Protein AF-A0A1Y5D246-F1 (afdb_monomer_lite)

Secondary structure (DSSP, 8-state):
-HHHHHHHHS---SHHHHHHHHHHHH-----HHHHHHHHTSHHHHHHHHHHHHHHHHHT----S-TTS--TT-S--EEEEEEEEE--GGGTTTSB-SSTTT-SBEEEEEEEEETTTTEEEEEEEEETTS-GGGGPPP--------

Foldseek 3Di:
DQQVCQVPPDPPPDLVSSVVSCCVVVVDPDDSVVSVVVCPDPVVVVVVVVVVVVVQVVVQDLPDDPPDPPVVDPWDKDKDKDKDADDLVCLVFQQAPPCVVGRGMKMWIWIDTNVVRTTPDIDIGRNNDDCVVVDDDPPDPPDDD

Structure (mmCIF, N/CA/C/O backbone):
data_AF-A0A1Y5D246-F1
#
_entry.id   AF-A0A1Y5D246-F1
#
loop_
_atom_site.group_PDB
_atom_site.id
_atom_site.type_symbol
_atom_site.label_atom_id
_atom_site.label_alt_id
_atom_site.label_comp_id
_atom_site.label_asym_id
_atom_site.label_entity_id
_atom_site.label_seq_id
_atom_site.pdbx_PDB_ins_code
_atom_site.Cartn_x
_atom_site.Cartn_y
_atom_site.Cartn_z
_atom_site.occupancy
_atom_site.B_iso_or_equiv
_atom_site.auth_seq_id
_atom_site.auth_comp_id
_atom_site.auth_asym_id
_atom_site.auth_atom_id
_atom_site.pdbx_PDB_model_num
ATOM 1 N N . MET A 1 1 ? -2.582 4.566 16.554 1.00 65.62 1 MET A N 1
ATOM 2 C CA . MET A 1 1 ? -3.492 5.149 15.543 1.00 65.62 1 MET A CA 1
ATOM 3 C C . MET A 1 1 ? -2.898 6.316 14.759 1.00 65.62 1 MET A C 1
ATOM 5 O O . MET A 1 1 ? -3.265 6.447 13.605 1.00 65.62 1 MET A O 1
ATOM 9 N N . SER A 1 2 ? -1.957 7.112 15.293 1.00 79.62 2 SER A N 1
ATOM 10 C CA . SER A 1 2 ? -1.455 8.320 14.606 1.00 79.62 2 SER A CA 1
ATOM 11 C C . SER A 1 2 ? -0.938 8.111 13.177 1.00 79.62 2 SER A C 1
ATOM 13 O O . SER A 1 2 ? -1.191 8.951 12.324 1.00 79.62 2 SER A O 1
ATOM 15 N N . LEU A 1 3 ? -0.266 6.990 12.894 1.00 79.50 3 LEU A N 1
ATOM 16 C CA . LEU A 1 3 ? 0.193 6.649 11.542 1.00 79.50 3 LEU A CA 1
ATOM 17 C C . LEU A 1 3 ? -0.959 6.339 10.576 1.00 79.50 3 LEU A C 1
ATOM 19 O O . LEU A 1 3 ? -0.967 6.878 9.478 1.00 79.50 3 LEU A O 1
ATOM 23 N N . ILE A 1 4 ? -1.935 5.515 10.983 1.00 78.75 4 ILE A N 1
ATOM 24 C CA . ILE A 1 4 ? -3.121 5.219 10.157 1.00 78.75 4 ILE A CA 1
ATOM 25 C C . ILE A 1 4 ? -3.877 6.518 9.874 1.00 78.75 4 ILE A C 1
ATOM 27 O O . ILE A 1 4 ? -4.207 6.796 8.729 1.00 78.75 4 ILE A O 1
ATOM 31 N N . THR A 1 5 ? -4.095 7.344 10.899 1.00 81.12 5 THR A N 1
ATOM 32 C CA . THR A 1 5 ? -4.772 8.636 10.741 1.00 81.12 5 THR A CA 1
ATOM 33 C C . THR A 1 5 ? -3.999 9.563 9.803 1.00 81.12 5 THR A C 1
ATOM 35 O O . THR A 1 5 ? -4.600 10.149 8.912 1.00 81.12 5 THR A O 1
ATOM 38 N N . ALA A 1 6 ? -2.672 9.660 9.947 1.00 83.31 6 ALA A N 1
ATOM 39 C CA . ALA A 1 6 ? -1.843 10.477 9.061 1.00 83.31 6 ALA A CA 1
ATOM 40 C C . ALA A 1 6 ? -1.937 10.021 7.598 1.00 83.31 6 ALA A C 1
ATOM 42 O O . ALA A 1 6 ? -2.046 10.859 6.711 1.00 83.31 6 ALA A O 1
ATOM 43 N N .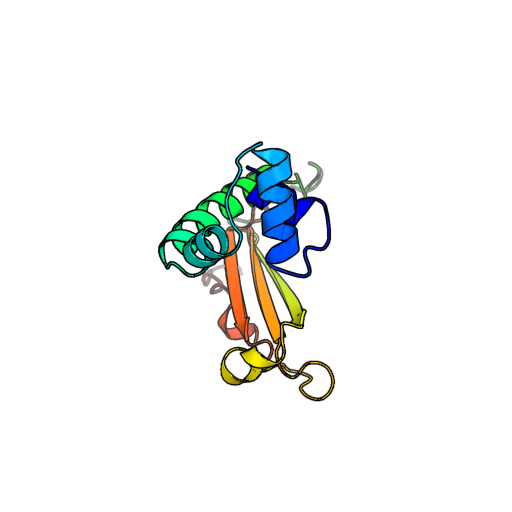 LEU A 1 7 ? -1.905 8.708 7.356 1.00 83.62 7 LEU A N 1
ATOM 44 C CA . LEU A 1 7 ? -1.958 8.119 6.016 1.00 83.62 7 LEU A CA 1
ATOM 45 C C . LEU A 1 7 ? -3.369 8.122 5.404 1.00 83.62 7 LEU A C 1
ATOM 47 O O . LEU A 1 7 ? -3.487 8.049 4.186 1.00 83.62 7 LEU A O 1
ATOM 51 N N . GLY A 1 8 ? -4.419 8.192 6.229 1.00 79.56 8 GLY A N 1
ATOM 52 C CA . GLY A 1 8 ? -5.816 8.195 5.788 1.00 79.56 8 GLY A CA 1
ATOM 53 C C . GLY A 1 8 ? -6.453 9.582 5.631 1.00 79.56 8 GLY A C 1
ATOM 54 O O . GLY A 1 8 ? -7.439 9.700 4.915 1.00 79.56 8 GLY A O 1
ATOM 55 N N . ASP A 1 9 ? -5.927 10.625 6.284 1.00 75.69 9 ASP A N 1
ATOM 56 C CA . ASP A 1 9 ? -6.529 11.974 6.280 1.00 75.69 9 ASP A CA 1
ATOM 57 C C . ASP A 1 9 ? -6.096 12.827 5.072 1.00 75.69 9 ASP A C 1
ATOM 59 O O . ASP A 1 9 ? -6.917 13.503 4.453 1.00 75.69 9 ASP A O 1
ATOM 63 N N . LYS A 1 10 ? -4.802 12.831 4.715 1.00 65.44 10 LYS A N 1
ATOM 64 C CA . LYS A 1 10 ? -4.250 13.704 3.657 1.00 65.44 10 LYS A CA 1
ATOM 65 C C . LYS A 1 10 ? -3.145 13.022 2.861 1.00 65.44 10 LYS A C 1
ATOM 67 O O . LYS A 1 10 ? -2.537 12.067 3.335 1.00 65.44 10 LYS A O 1
ATOM 72 N N . SER A 1 11 ? -2.828 13.565 1.681 1.00 68.44 11 SER A N 1
ATOM 73 C CA . SER A 1 11 ? -1.621 13.177 0.948 1.00 68.44 11 SER A CA 1
ATOM 74 C C . SER A 1 11 ? -0.390 13.480 1.805 1.00 68.44 11 SER A C 1
ATOM 76 O O . SER A 1 11 ? -0.042 14.633 2.071 1.00 68.44 11 SER A O 1
ATOM 78 N N . VAL A 1 12 ? 0.251 12.429 2.310 1.00 73.31 12 VAL A N 1
ATOM 79 C CA . VAL A 1 12 ? 1.532 12.554 2.998 1.00 73.31 12 VAL A CA 1
ATOM 80 C C . VAL A 1 12 ? 2.638 12.327 1.981 1.00 73.31 12 VAL A C 1
ATOM 82 O O . VAL A 1 12 ? 3.061 11.201 1.741 1.00 73.31 12 VAL A O 1
ATOM 85 N N . ASP A 1 13 ? 3.145 13.423 1.426 1.00 75.94 13 ASP A N 1
ATOM 86 C CA . ASP A 1 13 ? 4.144 13.355 0.352 1.00 75.94 13 ASP A CA 1
ATOM 87 C C . ASP A 1 13 ? 5.575 13.142 0.876 1.00 75.94 13 ASP A C 1
ATOM 89 O O . ASP A 1 13 ? 6.489 12.824 0.119 1.00 75.94 13 ASP A O 1
ATOM 93 N N . THR A 1 14 ? 5.804 13.329 2.185 1.00 85.12 14 THR A N 1
ATOM 94 C CA . THR A 1 14 ? 7.135 13.187 2.795 1.00 85.12 14 THR A CA 1
ATOM 95 C C . THR A 1 14 ? 7.086 12.600 4.203 1.00 85.12 14 THR A C 1
ATOM 97 O O . THR A 1 14 ? 6.141 12.805 4.968 1.00 85.12 14 THR A O 1
ATOM 100 N N . VAL A 1 15 ? 8.183 11.952 4.608 1.00 89.06 15 VAL A N 1
ATOM 101 C CA . VAL A 1 15 ? 8.373 11.470 5.988 1.00 89.06 15 VAL A CA 1
ATOM 102 C C . VAL A 1 15 ? 8.312 12.620 7.005 1.00 89.06 15 VAL A C 1
ATOM 104 O O . VAL A 1 15 ? 7.881 12.427 8.140 1.00 89.06 15 VAL A O 1
ATOM 107 N N . THR A 1 16 ? 8.685 13.839 6.609 1.00 90.56 16 THR A N 1
ATOM 108 C CA . THR A 1 16 ? 8.569 15.033 7.458 1.00 90.56 16 THR A CA 1
ATOM 109 C C . THR A 1 16 ? 7.115 15.385 7.764 1.00 90.56 16 THR A C 1
ATOM 111 O O . THR A 1 16 ? 6.818 15.789 8.888 1.00 90.56 16 THR A O 1
ATOM 114 N N . TYR A 1 17 ? 6.191 15.209 6.814 1.00 88.75 17 TYR A N 1
ATOM 115 C CA . TYR A 1 17 ? 4.765 15.397 7.090 1.00 88.75 17 TYR A CA 1
ATOM 116 C C . TYR A 1 17 ? 4.239 14.339 8.061 1.00 88.75 17 TYR A C 1
ATOM 118 O O . TYR A 1 17 ? 3.599 14.705 9.045 1.00 88.75 17 TY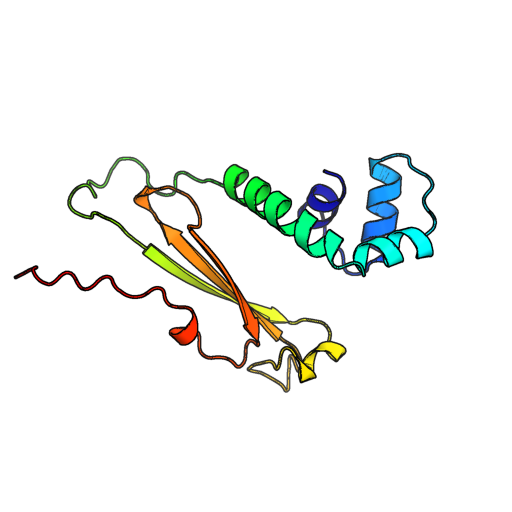R A O 1
ATOM 126 N N . LEU A 1 18 ? 4.591 13.065 7.854 1.00 89.94 18 LEU A N 1
ATOM 127 C CA . LEU A 1 18 ? 4.284 11.967 8.784 1.00 89.94 18 LEU A CA 1
ATOM 128 C C . LEU A 1 18 ? 4.780 12.272 10.204 1.00 89.94 18 LEU A C 1
ATOM 130 O O . LEU A 1 18 ? 4.042 12.100 11.171 1.00 89.94 18 LEU A O 1
ATOM 134 N N . HIS A 1 19 ? 6.009 12.774 10.325 1.00 92.56 19 HIS A N 1
ATOM 135 C CA . HIS A 1 19 ? 6.610 13.168 11.598 1.00 92.56 19 HIS A CA 1
ATOM 136 C C . HIS A 1 19 ? 5.835 14.299 12.284 1.00 92.56 19 HIS A C 1
ATOM 138 O O . HIS A 1 19 ? 5.451 14.162 13.443 1.00 92.56 19 HIS A O 1
ATOM 144 N N . ARG A 1 20 ? 5.542 15.390 11.566 1.00 89.88 20 ARG A N 1
ATOM 145 C CA . ARG A 1 20 ? 4.760 16.518 12.106 1.00 89.88 20 ARG A CA 1
ATOM 146 C C . ARG A 1 20 ? 3.370 16.084 12.555 1.00 89.88 20 ARG A C 1
ATOM 148 O O . ARG A 1 20 ? 2.894 16.534 13.594 1.00 89.88 20 ARG A O 1
ATOM 155 N N . TYR A 1 21 ? 2.729 15.212 11.782 1.00 90.31 21 TYR A N 1
ATOM 156 C CA . TYR A 1 21 ? 1.405 14.691 12.098 1.00 90.31 21 TYR A CA 1
ATOM 157 C C . TYR A 1 21 ? 1.441 13.793 13.339 1.00 90.31 21 TYR A C 1
ATOM 159 O O . TYR A 1 21 ? 0.593 13.927 14.217 1.00 90.31 21 TYR A O 1
ATOM 167 N N . PHE A 1 22 ? 2.465 12.941 13.456 1.00 90.81 22 PHE A N 1
ATOM 168 C CA . PHE A 1 22 ? 2.708 12.128 14.645 1.00 90.81 22 PHE A CA 1
ATOM 169 C C . PHE A 1 22 ? 2.861 13.000 15.895 1.00 90.81 22 PHE A C 1
ATOM 171 O O . PHE A 1 22 ? 2.089 12.829 16.831 1.00 90.81 22 PHE A O 1
ATOM 178 N N . VAL A 1 23 ? 3.778 13.974 15.879 1.00 92.56 23 VAL A N 1
ATOM 179 C CA . VAL A 1 23 ? 4.017 14.885 17.016 1.00 92.56 23 VAL A CA 1
ATOM 180 C C . VAL A 1 23 ? 2.741 15.629 17.405 1.00 92.56 23 VAL A C 1
ATOM 182 O O . VAL A 1 23 ? 2.425 15.727 18.586 1.00 92.56 23 VAL A O 1
ATOM 185 N N . LYS A 1 24 ? 1.975 16.113 16.418 1.00 90.31 24 LYS A N 1
ATOM 186 C CA . LYS A 1 24 ? 0.714 16.822 16.663 1.00 90.31 24 LYS A CA 1
ATOM 187 C C . LYS A 1 24 ? -0.349 15.926 17.304 1.00 90.31 24 LYS A C 1
ATOM 189 O O . LYS A 1 24 ? -1.066 16.393 18.177 1.00 90.31 24 LYS A O 1
ATOM 194 N N . LEU A 1 25 ? -0.484 14.677 16.856 1.00 89.69 25 LEU A N 1
ATOM 195 C CA . LEU A 1 25 ? -1.513 13.763 17.359 1.00 89.69 25 LEU A CA 1
ATOM 196 C C . LEU A 1 25 ? -1.166 13.123 18.700 1.00 89.69 25 LEU A C 1
ATOM 198 O O . LEU A 1 25 ? -2.070 12.796 19.461 1.00 89.69 25 LEU A O 1
ATOM 202 N N . THR A 1 26 ? 0.114 12.856 18.954 1.00 90.69 26 THR A N 1
ATOM 203 C CA . THR A 1 26 ? 0.548 12.165 20.175 1.00 90.69 26 THR A CA 1
ATOM 204 C C . THR A 1 26 ? 1.083 13.118 21.235 1.00 90.69 26 THR A C 1
ATOM 206 O O . THR A 1 26 ? 1.479 12.655 22.301 1.00 90.69 26 THR A O 1
ATOM 209 N N . GLU A 1 27 ? 1.171 14.415 20.921 1.00 90.94 27 GLU A N 1
ATOM 210 C CA . GLU A 1 27 ? 1.755 15.466 21.769 1.00 90.94 27 GLU A CA 1
ATOM 211 C C . GLU A 1 27 ? 3.165 15.110 22.277 1.00 90.94 27 GLU A C 1
ATOM 213 O O . GLU A 1 27 ? 3.630 15.578 23.313 1.00 90.94 27 GLU A O 1
ATOM 218 N N . THR A 1 28 ? 3.864 14.242 21.540 1.00 90.31 28 THR A N 1
ATOM 219 C CA . THR A 1 28 ? 5.174 13.721 21.926 1.00 90.31 28 THR A CA 1
ATOM 220 C C . THR A 1 28 ? 6.260 14.474 21.177 1.00 90.31 28 THR A C 1
ATOM 222 O O . THR A 1 28 ? 6.311 14.419 19.947 1.00 90.31 28 THR A O 1
ATOM 225 N N . ASP A 1 29 ? 7.172 15.117 21.904 1.00 90.00 29 ASP A N 1
ATOM 226 C CA . ASP A 1 29 ? 8.324 15.799 21.313 1.00 90.00 29 ASP A CA 1
ATOM 227 C C . ASP A 1 29 ? 9.409 14.793 20.892 1.00 90.00 29 ASP A C 1
ATOM 229 O O . ASP A 1 29 ? 10.356 14.486 21.618 1.00 90.00 29 ASP A O 1
ATOM 233 N N . VAL A 1 30 ? 9.229 14.211 19.706 1.00 93.12 30 VAL A N 1
ATOM 234 C CA . VAL A 1 30 ? 10.208 13.322 19.074 1.00 93.12 30 VAL A CA 1
ATOM 235 C C . VAL A 1 30 ? 10.956 14.098 18.002 1.00 93.12 30 VAL A C 1
ATOM 237 O O . VAL A 1 30 ? 10.349 14.691 17.118 1.00 93.12 30 VAL A O 1
ATOM 240 N N . GLN A 1 31 ? 12.285 14.034 18.009 1.00 94.81 31 GLN A N 1
ATOM 241 C CA . GLN A 1 31 ? 13.104 14.610 16.942 1.00 94.81 31 GLN A CA 1
ATOM 242 C C . GLN A 1 31 ? 12.974 13.807 15.634 1.00 94.81 31 GLN A C 1
ATOM 244 O O . GLN A 1 31 ? 12.825 12.583 15.647 1.00 94.81 31 GLN A O 1
ATOM 249 N N . TYR A 1 32 ? 13.106 14.479 14.485 1.00 94.12 32 TYR A N 1
ATOM 250 C CA . TYR A 1 32 ? 12.915 13.860 13.163 1.00 94.12 32 TYR A CA 1
ATOM 251 C C . TYR A 1 32 ? 13.804 12.626 12.930 1.00 94.12 32 TYR A C 1
ATOM 253 O O . TYR A 1 32 ? 13.332 11.592 12.463 1.00 94.12 32 TYR A O 1
ATOM 261 N N . LYS A 1 33 ? 15.096 12.704 13.278 1.00 95.31 33 LYS A N 1
ATOM 262 C CA . LYS A 1 33 ? 16.058 11.617 13.027 1.00 95.31 33 LYS A CA 1
ATOM 263 C C . LYS A 1 33 ? 15.714 10.331 13.805 1.00 95.31 33 LYS A C 1
ATOM 265 O O . LYS A 1 33 ? 15.641 9.279 13.172 1.00 95.31 33 LYS A O 1
ATOM 270 N N . PRO A 1 34 ? 15.454 10.369 15.128 1.00 94.56 34 PRO A N 1
ATOM 271 C CA . PRO A 1 34 ? 14.926 9.216 15.856 1.00 94.56 34 PRO A CA 1
ATOM 272 C C . PRO A 1 34 ? 13.637 8.641 15.267 1.00 94.56 34 PRO A C 1
ATOM 274 O O . PRO A 1 34 ? 13.536 7.423 15.149 1.00 94.56 34 PRO A O 1
ATOM 277 N N . PHE A 1 35 ? 12.686 9.492 14.866 1.00 94.00 35 PHE A N 1
ATOM 278 C CA . PHE A 1 35 ? 11.439 9.052 14.236 1.00 94.00 35 PHE A CA 1
ATOM 279 C C . PHE A 1 35 ? 11.708 8.291 12.930 1.00 94.00 35 PHE A C 1
ATOM 281 O O . PHE A 1 35 ? 11.301 7.140 12.788 1.00 94.00 35 PHE A O 1
ATOM 288 N N . HIS A 1 36 ? 12.479 8.888 12.019 1.00 93.81 36 HIS A N 1
ATOM 289 C CA . HIS A 1 36 ? 12.876 8.266 10.756 1.00 93.81 36 HIS A CA 1
ATOM 290 C C . HIS A 1 36 ? 13.589 6.924 10.977 1.00 93.81 36 HIS A C 1
ATOM 292 O O . HIS A 1 36 ? 13.272 5.934 10.323 1.00 93.81 36 HIS A O 1
ATOM 298 N N . ASN A 1 37 ? 14.508 6.856 11.946 1.00 94.69 37 ASN A N 1
ATOM 299 C CA . ASN A 1 37 ? 15.227 5.624 12.269 1.00 94.69 37 ASN A CA 1
ATOM 300 C C . ASN A 1 37 ? 14.304 4.486 12.723 1.00 94.69 37 ASN A C 1
ATOM 302 O O . ASN A 1 37 ? 14.680 3.330 12.560 1.00 94.69 37 ASN A O 1
ATOM 306 N N . GLN A 1 38 ? 13.132 4.772 13.302 1.00 93.00 38 GLN A N 1
ATOM 307 C CA . GLN A 1 38 ? 12.149 3.728 13.614 1.00 93.00 38 GLN A CA 1
ATOM 308 C C . GLN A 1 38 ? 11.446 3.223 12.353 1.00 93.00 38 GLN A C 1
ATOM 310 O O . GLN A 1 38 ? 11.206 2.026 12.247 1.00 93.00 38 GLN A O 1
ATOM 315 N N . LEU A 1 39 ? 11.171 4.096 11.380 1.00 91.56 39 LEU A N 1
ATOM 316 C CA . LEU A 1 39 ? 10.551 3.702 10.109 1.00 91.56 39 LEU A CA 1
ATOM 317 C C . LEU A 1 39 ? 11.474 2.827 9.250 1.00 91.56 39 LEU A C 1
ATOM 319 O O . LEU A 1 39 ? 11.000 1.963 8.521 1.00 91.56 39 LEU A O 1
ATOM 323 N N . SER A 1 40 ? 12.793 3.016 9.348 1.00 90.75 40 SER A N 1
ATOM 324 C CA . SER A 1 40 ? 13.779 2.210 8.610 1.00 90.75 40 SER A CA 1
ATOM 325 C C . SER A 1 40 ? 13.981 0.795 9.169 1.00 90.75 40 SER A C 1
ATOM 327 O O . SER A 1 40 ? 14.749 0.019 8.602 1.00 90.75 40 SER A O 1
ATOM 329 N N . LYS A 1 41 ? 13.347 0.451 10.293 1.00 94.38 41 LYS A N 1
ATOM 330 C CA . LYS A 1 41 ? 13.520 -0.848 10.946 1.00 94.38 41 LYS A CA 1
ATOM 331 C C . LYS A 1 41 ? 12.599 -1.921 10.355 1.00 94.38 41 LYS A C 1
ATOM 333 O O . LYS A 1 41 ? 11.435 -1.630 10.080 1.00 94.38 41 LYS A O 1
ATOM 338 N N . PRO A 1 42 ? 13.037 -3.190 10.259 1.00 92.94 42 PRO A N 1
ATOM 339 C CA . PRO A 1 42 ? 12.168 -4.297 9.846 1.00 92.94 42 PRO A CA 1
ATOM 340 C C . PRO A 1 42 ? 10.921 -4.464 10.727 1.00 92.94 42 PRO A C 1
ATOM 342 O O . PRO A 1 42 ? 9.872 -4.904 10.257 1.00 92.94 42 PRO A O 1
ATOM 345 N N . GLU A 1 43 ? 11.009 -4.104 12.008 1.00 94.31 43 GLU A N 1
ATOM 346 C CA . GLU A 1 43 ? 9.890 -4.125 12.954 1.00 94.31 43 GLU A CA 1
ATOM 347 C C . GLU A 1 43 ? 8.753 -3.193 12.532 1.00 94.31 43 GLU A C 1
ATOM 349 O O . GLU A 1 43 ? 7.593 -3.507 12.785 1.00 94.31 43 GLU A O 1
ATOM 354 N N . PHE A 1 44 ? 9.055 -2.092 11.836 1.00 91.38 44 PHE A N 1
ATOM 355 C CA . PHE A 1 44 ? 8.029 -1.197 11.312 1.00 91.38 44 PHE A CA 1
ATOM 356 C C . PHE A 1 44 ? 7.135 -1.910 10.294 1.00 91.38 44 PHE A C 1
ATOM 358 O O . PHE A 1 44 ? 5.914 -1.806 10.360 1.00 91.38 44 PHE A O 1
ATOM 365 N N . VAL A 1 45 ? 7.721 -2.731 9.416 1.00 88.25 45 VAL A N 1
ATOM 366 C CA . VAL A 1 45 ? 6.957 -3.555 8.465 1.00 88.25 45 VAL A CA 1
ATOM 367 C C . VAL A 1 45 ? 6.065 -4.554 9.205 1.00 88.25 45 VAL A C 1
ATOM 369 O O . VAL A 1 45 ? 4.912 -4.754 8.825 1.00 88.25 45 VAL A O 1
ATOM 372 N N . LYS A 1 46 ? 6.570 -5.161 10.287 1.00 91.25 46 LYS A N 1
ATOM 373 C CA . LYS A 1 46 ? 5.786 -6.086 11.124 1.00 91.25 46 LYS A CA 1
ATOM 374 C C . LYS A 1 46 ? 4.626 -5.384 11.832 1.00 91.25 46 LYS A C 1
ATOM 376 O O . LYS A 1 46 ? 3.584 -6.003 11.993 1.00 91.25 46 LYS A O 1
ATOM 381 N N . LEU A 1 47 ? 4.798 -4.121 12.222 1.00 90.25 47 LEU A N 1
ATOM 382 C CA . LEU A 1 47 ? 3.747 -3.294 12.814 1.00 90.25 47 LEU A CA 1
ATOM 383 C C . LEU A 1 47 ? 2.698 -2.862 11.780 1.00 90.25 47 LEU A C 1
ATOM 385 O O . LEU A 1 47 ? 1.512 -2.865 12.086 1.00 90.25 47 LEU A O 1
ATOM 389 N N . MET A 1 48 ? 3.111 -2.493 10.566 1.00 88.31 48 MET A N 1
ATOM 390 C CA . MET A 1 48 ? 2.191 -1.974 9.547 1.00 88.31 48 MET A CA 1
ATOM 391 C C . MET A 1 48 ? 1.210 -3.025 9.026 1.00 88.31 48 MET A C 1
ATOM 393 O O . MET A 1 48 ? 0.069 -2.679 8.749 1.00 88.31 48 MET A O 1
ATOM 397 N N . LYS A 1 49 ? 1.613 -4.298 8.931 1.00 86.69 49 LYS A N 1
ATOM 398 C CA . LYS A 1 49 ? 0.731 -5.389 8.478 1.00 86.69 49 LYS A CA 1
ATOM 399 C C . LYS A 1 49 ? -0.585 -5.488 9.274 1.00 86.69 49 LYS A C 1
ATOM 401 O O . LYS A 1 49 ? -1.628 -5.273 8.668 1.00 86.69 49 LYS A O 1
ATOM 406 N N . PRO A 1 50 ? -0.570 -5.699 10.605 1.00 87.31 50 PRO A N 1
ATOM 407 C CA . PRO A 1 50 ? -1.807 -5.782 11.379 1.00 87.31 50 PRO A CA 1
ATOM 408 C C . PRO A 1 50 ? -2.587 -4.461 11.400 1.00 87.31 50 PRO A C 1
ATOM 410 O O . PRO A 1 50 ? -3.803 -4.475 11.527 1.00 87.31 50 PRO A O 1
ATOM 413 N N . LEU A 1 51 ? -1.918 -3.309 11.261 1.00 86.19 51 LEU A N 1
ATOM 414 C CA . LEU A 1 51 ? -2.600 -2.014 11.154 1.00 86.19 51 LEU A CA 1
ATOM 415 C C . LEU A 1 51 ? -3.408 -1.895 9.855 1.00 86.19 51 LEU A C 1
ATOM 417 O O . LEU A 1 51 ? -4.513 -1.358 9.877 1.00 86.19 51 LEU A O 1
ATOM 421 N N . VAL A 1 52 ? -2.868 -2.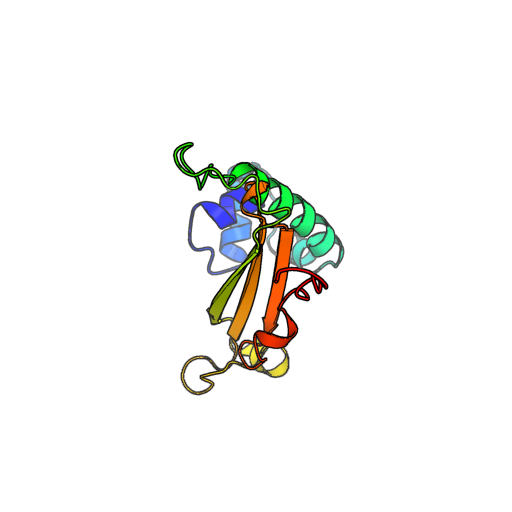399 8.743 1.00 83.00 52 VAL A N 1
ATOM 422 C CA . VAL A 1 52 ? -3.591 -2.486 7.469 1.00 83.00 52 VAL A CA 1
ATOM 423 C C . VAL A 1 52 ? -4.726 -3.499 7.570 1.00 83.00 52 VAL A C 1
ATOM 425 O O . VAL A 1 52 ? -5.820 -3.188 7.118 1.00 83.00 52 VAL A O 1
ATOM 428 N N . ASP A 1 53 ? -4.513 -4.650 8.214 1.00 81.50 53 ASP A N 1
ATOM 429 C CA . ASP A 1 53 ? -5.576 -5.646 8.415 1.00 81.50 53 ASP A CA 1
ATOM 430 C C . ASP A 1 53 ? -6.772 -5.047 9.173 1.00 81.50 53 ASP A C 1
ATOM 432 O O . ASP A 1 53 ? -7.913 -5.215 8.749 1.00 81.50 53 ASP A O 1
ATOM 436 N N . VAL A 1 54 ? -6.511 -4.278 10.241 1.00 82.94 54 VAL A N 1
ATOM 437 C CA . VAL A 1 54 ? -7.556 -3.547 10.980 1.00 82.94 54 VAL A CA 1
ATOM 438 C C . VAL A 1 54 ? -8.223 -2.492 10.097 1.00 82.94 54 VAL A C 1
ATOM 440 O O . VAL A 1 54 ? -9.443 -2.387 10.074 1.00 82.94 54 VAL A O 1
ATOM 443 N N . ALA A 1 55 ? -7.456 -1.712 9.333 1.00 80.31 55 ALA A N 1
ATOM 444 C CA . ALA A 1 55 ? -8.045 -0.717 8.436 1.00 80.31 55 ALA A CA 1
ATOM 445 C C . ALA A 1 55 ? -8.956 -1.365 7.374 1.00 80.31 55 ALA A C 1
ATOM 447 O O . ALA A 1 55 ? -10.023 -0.838 7.079 1.00 80.31 55 ALA A O 1
ATOM 448 N N . LEU A 1 56 ? -8.567 -2.523 6.832 1.00 77.56 56 LEU A N 1
ATOM 449 C CA . LEU A 1 56 ? -9.360 -3.273 5.857 1.00 77.56 56 LEU A CA 1
ATOM 450 C C . LEU A 1 56 ? -10.602 -3.923 6.478 1.00 77.56 56 LEU A C 1
ATOM 452 O O . LEU A 1 56 ? -11.623 -4.005 5.799 1.00 77.56 56 LEU A O 1
ATOM 456 N N . SER A 1 57 ? -10.547 -4.365 7.740 1.00 76.25 57 SER A N 1
ATOM 457 C CA . SER A 1 57 ? -11.737 -4.879 8.429 1.00 76.25 57 SER A CA 1
ATOM 458 C C . SER A 1 57 ? -12.761 -3.783 8.709 1.00 76.25 57 SER A C 1
ATOM 460 O O . SER A 1 57 ? -13.952 -4.029 8.588 1.00 76.25 57 SER A O 1
ATOM 462 N N . GLU A 1 58 ? -12.317 -2.567 9.031 1.00 76.31 58 GLU A N 1
ATOM 463 C CA . GLU A 1 58 ? -13.220 -1.419 9.223 1.00 76.31 58 GLU A CA 1
ATOM 464 C C . GLU A 1 58 ? -13.792 -0.891 7.895 1.00 76.31 58 GLU A C 1
ATOM 466 O O . GLU A 1 58 ? -14.875 -0.315 7.865 1.00 76.31 58 GLU A O 1
ATOM 471 N N . LEU A 1 59 ? -13.087 -1.105 6.778 1.00 70.25 59 LEU A N 1
ATOM 472 C CA . LEU A 1 59 ? -13.560 -0.779 5.427 1.00 70.25 59 LEU A CA 1
ATOM 473 C C . LEU A 1 59 ? -14.517 -1.833 4.845 1.00 70.25 59 LEU A C 1
ATOM 475 O O . LEU A 1 59 ? -14.879 -1.731 3.671 1.00 70.25 59 LEU A O 1
ATOM 479 N N . GLN A 1 60 ? -14.934 -2.831 5.634 1.00 66.38 60 GLN A N 1
ATOM 480 C CA . GLN A 1 60 ? -15.956 -3.795 5.234 1.00 66.38 60 GLN A CA 1
ATOM 481 C C . GLN A 1 60 ? -17.238 -3.064 4.839 1.00 66.38 60 GLN A C 1
ATOM 483 O O . GLN A 1 60 ? -17.949 -2.496 5.666 1.00 66.38 60 GLN A O 1
ATOM 488 N N . GLN A 1 61 ? -17.530 -3.085 3.545 1.00 61.50 61 GLN A N 1
ATOM 489 C CA . GLN A 1 61 ? -18.819 -2.683 3.011 1.00 61.50 61 GLN A CA 1
ATOM 490 C C . GLN A 1 61 ? -19.614 -3.954 2.725 1.00 61.50 61 GLN A C 1
ATOM 492 O O . GLN A 1 61 ? -19.092 -4.894 2.123 1.00 61.50 61 GLN A O 1
ATOM 497 N N . GLU A 1 62 ? -20.886 -3.986 3.121 1.00 58.69 62 GLU A N 1
ATOM 498 C CA . GLU A 1 62 ? -21.836 -4.944 2.557 1.00 58.69 62 GLU A CA 1
ATOM 499 C C . GLU A 1 62 ? -22.034 -4.582 1.077 1.00 58.69 62 GLU A C 1
ATOM 501 O O . GLU A 1 62 ? -22.856 -3.743 0.721 1.00 58.69 62 GLU A O 1
ATOM 506 N N . VAL A 1 63 ? -21.205 -5.160 0.203 1.00 58.25 63 VAL A N 1
ATOM 507 C CA . VAL A 1 63 ? -21.221 -4.873 -1.245 1.00 58.25 63 VAL A CA 1
ATOM 508 C C . VAL A 1 63 ? -22.480 -5.440 -1.917 1.00 58.25 63 VAL A C 1
ATOM 510 O O . VAL A 1 63 ? -22.875 -4.978 -2.985 1.00 58.25 63 VAL A O 1
ATOM 513 N N . LEU A 1 64 ? -23.140 -6.418 -1.294 1.00 58.03 64 LEU A N 1
ATOM 514 C CA . LEU A 1 64 ? -24.359 -7.028 -1.809 1.00 58.03 64 LEU A CA 1
ATOM 515 C C . LEU A 1 64 ? -25.545 -6.689 -0.906 1.00 58.03 64 LEU A C 1
ATOM 517 O O . LEU A 1 64 ? -25.665 -7.211 0.199 1.00 58.03 64 LEU A O 1
ATOM 521 N N . GLY A 1 65 ? -26.450 -5.853 -1.416 1.00 56.00 65 GLY A N 1
ATOM 522 C CA . GLY A 1 65 ? -27.828 -5.834 -0.934 1.00 56.00 65 GLY A CA 1
ATOM 523 C C . GLY A 1 65 ? -28.462 -7.214 -1.137 1.00 56.00 65 GLY A C 1
ATOM 524 O O . GLY A 1 65 ? -28.130 -7.929 -2.083 1.00 56.00 65 GLY A O 1
ATOM 525 N N . SER A 1 66 ? -29.359 -7.598 -0.236 1.00 55.59 66 SER A N 1
ATOM 526 C CA . SER A 1 66 ? -29.920 -8.946 -0.060 1.00 55.59 66 SER A CA 1
ATOM 527 C C . SER A 1 66 ? -30.823 -9.473 -1.195 1.00 55.59 66 SER A C 1
ATOM 529 O O . SER A 1 66 ? -31.658 -10.342 -0.956 1.00 55.59 66 SER A O 1
ATOM 531 N N . GLU A 1 67 ? -30.692 -8.973 -2.425 1.00 58.66 67 GLU A N 1
ATOM 532 C CA . GLU A 1 67 ? -31.612 -9.288 -3.529 1.00 58.66 67 GLU A CA 1
ATOM 533 C C . GLU A 1 67 ? -31.191 -10.489 -4.392 1.00 58.66 67 GLU A C 1
ATOM 535 O O . GLU A 1 67 ? -32.033 -11.043 -5.097 1.00 58.66 67 GLU A O 1
ATOM 540 N N . VAL A 1 68 ? -29.927 -10.931 -4.341 1.00 66.50 68 VAL A N 1
ATOM 541 C CA . VAL A 1 68 ? -29.434 -12.045 -5.172 1.00 66.50 68 VAL A CA 1
ATOM 542 C C . VAL A 1 68 ? -29.070 -13.248 -4.306 1.00 66.50 68 VAL A C 1
ATOM 544 O O . VAL A 1 68 ? -28.172 -13.171 -3.469 1.00 66.50 68 VAL A O 1
ATOM 547 N N . ASP A 1 69 ? -29.745 -14.375 -4.537 1.00 74.25 69 ASP A N 1
ATOM 548 C CA . ASP A 1 69 ? -29.369 -15.660 -3.949 1.00 74.25 69 ASP A CA 1
ATOM 549 C C . ASP A 1 69 ? -28.088 -16.178 -4.622 1.00 74.25 69 ASP A C 1
ATOM 551 O O . ASP A 1 69 ? -28.077 -16.536 -5.799 1.00 74.25 69 ASP A O 1
ATOM 555 N N . LEU A 1 70 ? -26.987 -16.168 -3.870 1.00 78.56 70 LEU A N 1
ATOM 556 C CA . LEU A 1 70 ? -25.680 -16.678 -4.291 1.00 78.56 70 LEU A CA 1
ATOM 557 C C . LEU A 1 70 ? -25.321 -17.986 -3.572 1.00 78.56 70 LEU A C 1
ATOM 559 O O . LEU A 1 70 ? -24.156 -18.386 -3.587 1.00 78.56 70 LEU A O 1
ATOM 563 N N . SER A 1 71 ? -26.294 -18.646 -2.933 1.00 79.12 71 SER A N 1
ATOM 564 C CA . SER A 1 71 ? -26.071 -19.846 -2.114 1.00 79.12 71 SER A CA 1
ATOM 565 C C . SER A 1 71 ? -25.511 -21.041 -2.894 1.00 79.12 71 SER A C 1
ATOM 567 O O . SER A 1 71 ? -24.816 -21.875 -2.311 1.00 79.12 71 SER A O 1
ATOM 569 N N . ASP A 1 72 ? -25.718 -21.085 -4.213 1.00 84.94 72 ASP A N 1
ATOM 570 C CA . ASP A 1 72 ? -25.137 -22.098 -5.103 1.00 84.94 72 ASP A CA 1
ATOM 571 C C . ASP A 1 72 ? -23.606 -21.982 -5.233 1.00 84.94 72 ASP A C 1
ATOM 573 O O . ASP A 1 72 ? -22.913 -22.958 -5.546 1.00 84.94 72 ASP A O 1
ATOM 577 N N . PHE A 1 73 ? -23.035 -20.802 -4.976 1.00 85.06 73 PHE A N 1
ATOM 578 C CA . PHE A 1 73 ? -21.594 -20.591 -5.040 1.00 85.06 73 PHE A CA 1
ATOM 579 C C . PHE A 1 73 ? -20.952 -20.833 -3.676 1.00 85.06 73 PHE A C 1
ATOM 581 O O . PHE A 1 73 ? -21.192 -20.119 -2.710 1.00 85.06 73 PHE A O 1
ATOM 588 N N . LYS A 1 74 ? -20.006 -21.778 -3.607 1.00 86.12 74 LYS A N 1
ATOM 589 C CA . LYS A 1 74 ? -19.175 -21.967 -2.399 1.00 86.12 74 LYS A CA 1
ATOM 590 C C . LYS A 1 74 ? -18.270 -20.766 -2.108 1.00 86.12 74 LYS A C 1
ATOM 592 O O . LYS A 1 74 ? -17.850 -20.574 -0.970 1.00 86.12 74 LYS A O 1
ATOM 597 N N . ARG A 1 75 ? -17.878 -20.040 -3.159 1.00 85.31 75 ARG A N 1
ATOM 598 C CA . ARG A 1 75 ? -16.949 -18.911 -3.102 1.00 85.31 75 ARG A CA 1
ATOM 599 C C . ARG A 1 75 ? -17.034 -18.093 -4.384 1.00 85.31 75 ARG A C 1
ATOM 601 O O . ARG A 1 75 ? -16.976 -18.669 -5.468 1.00 85.31 75 ARG A O 1
ATOM 608 N N . ILE A 1 76 ? -17.084 -16.771 -4.254 1.00 85.44 76 ILE A N 1
ATOM 609 C CA . ILE A 1 76 ? -17.000 -15.832 -5.378 1.00 85.44 76 ILE A CA 1
ATOM 610 C C . ILE A 1 76 ? -15.827 -14.903 -5.094 1.00 85.44 76 ILE A C 1
ATOM 612 O O . ILE A 1 76 ? -15.846 -14.166 -4.111 1.00 85.44 76 ILE A O 1
ATOM 616 N N . VAL A 1 77 ? -14.789 -14.975 -5.927 1.00 87.19 77 VAL A N 1
ATOM 617 C CA . VAL A 1 77 ? -13.580 -14.165 -5.766 1.00 87.19 77 VAL A CA 1
ATOM 618 C C . VAL A 1 77 ? -13.534 -13.111 -6.863 1.00 87.19 77 VAL A C 1
ATOM 620 O O . VAL A 1 77 ? -13.472 -13.457 -8.040 1.00 87.19 77 VAL A O 1
ATOM 623 N N . LEU A 1 78 ? -13.513 -11.840 -6.471 1.00 86.88 78 LEU A N 1
ATOM 624 C CA . LEU A 1 78 ? -13.185 -10.727 -7.356 1.00 86.88 78 LEU A CA 1
ATOM 625 C C . LEU A 1 78 ? -11.699 -10.419 -7.235 1.00 86.88 78 LEU A C 1
ATOM 627 O O . LEU A 1 78 ? -11.158 -10.395 -6.129 1.00 86.88 78 LEU A O 1
ATOM 631 N N . GLN A 1 79 ? -11.039 -10.204 -8.365 1.00 88.25 79 GLN A N 1
ATOM 632 C CA . GLN A 1 79 ? -9.627 -9.849 -8.410 1.00 88.25 79 GLN A CA 1
ATOM 633 C C . GLN A 1 79 ? -9.468 -8.596 -9.238 1.00 88.25 79 GLN A C 1
ATOM 635 O O . GLN A 1 79 ? -9.971 -8.532 -10.358 1.00 88.25 79 GLN A O 1
ATOM 640 N N . ASP A 1 80 ? -8.770 -7.626 -8.672 1.00 88.56 80 ASP A N 1
ATOM 641 C CA . ASP A 1 80 ? -8.459 -6.382 -9.353 1.00 88.56 80 ASP A CA 1
ATOM 642 C C . ASP A 1 80 ? -7.067 -5.892 -8.948 1.00 88.56 80 ASP A C 1
ATOM 644 O O . ASP A 1 80 ? -6.497 -6.323 -7.935 1.00 88.56 80 ASP A O 1
ATOM 648 N N . GLY A 1 81 ? -6.510 -5.018 -9.775 1.00 89.31 81 GLY A N 1
ATOM 649 C CA . GLY A 1 81 ? -5.184 -4.448 -9.623 1.00 89.31 81 GLY A CA 1
ATOM 650 C C . GLY A 1 81 ? -5.199 -2.956 -9.922 1.00 89.31 81 GLY A C 1
ATOM 651 O O . GLY A 1 81 ? -5.832 -2.504 -10.873 1.00 89.31 81 GLY A O 1
ATOM 652 N N . SER A 1 82 ? -4.479 -2.174 -9.119 1.00 91.31 82 SER A N 1
ATOM 653 C CA . SER A 1 82 ? -4.270 -0.753 -9.399 1.00 91.31 82 SER A CA 1
ATOM 654 C C . SER A 1 82 ? -2.787 -0.409 -9.399 1.00 91.31 82 SER A C 1
ATOM 656 O O . SER A 1 82 ? -2.054 -0.720 -8.456 1.00 91.31 82 SER A O 1
ATOM 658 N N . SER A 1 83 ? -2.360 0.272 -10.460 1.00 92.38 83 SER A N 1
ATOM 659 C CA . SER A 1 83 ? -0.994 0.761 -10.637 1.00 92.38 83 SER A CA 1
ATOM 660 C C . SER A 1 83 ? -0.792 2.103 -9.931 1.00 92.38 83 SER A C 1
ATOM 662 O O . SER A 1 83 ? -1.612 3.013 -10.059 1.00 92.38 83 SER A O 1
ATOM 664 N N . PHE A 1 84 ? 0.345 2.265 -9.256 1.00 92.19 84 PHE A N 1
ATOM 665 C CA . PHE A 1 84 ? 0.745 3.509 -8.601 1.00 92.19 84 PHE A CA 1
ATOM 666 C C . PHE A 1 84 ? 2.191 3.856 -8.944 1.00 92.19 84 PHE A C 1
ATOM 668 O O . PHE A 1 84 ? 3.101 3.041 -8.771 1.00 92.19 84 PHE A O 1
ATOM 675 N N . ALA A 1 85 ? 2.414 5.093 -9.389 1.00 93.62 85 ALA A N 1
ATOM 676 C CA . ALA A 1 85 ? 3.758 5.641 -9.502 1.00 93.62 85 ALA A CA 1
ATOM 677 C C . ALA A 1 85 ? 4.375 5.780 -8.103 1.00 93.62 85 ALA A C 1
ATOM 679 O O . ALA A 1 85 ? 3.726 6.255 -7.170 1.00 93.62 85 ALA A O 1
ATOM 680 N N . VAL A 1 86 ? 5.636 5.383 -7.966 1.00 91.62 86 VAL A N 1
ATOM 681 C CA . VAL A 1 86 ? 6.427 5.579 -6.746 1.00 91.62 86 VAL A CA 1
ATOM 682 C C . VAL A 1 86 ? 7.673 6.393 -7.075 1.00 91.62 86 VAL A C 1
ATOM 684 O O . VAL A 1 86 ? 7.929 6.732 -8.227 1.00 91.62 86 VAL A O 1
ATOM 687 N N . HIS A 1 87 ? 8.457 6.738 -6.058 1.00 91.19 87 HIS A N 1
ATOM 688 C CA . HIS A 1 87 ? 9.652 7.551 -6.253 1.00 91.19 87 HIS A CA 1
ATOM 689 C C . HIS A 1 87 ? 10.646 6.887 -7.226 1.00 91.19 87 HIS A C 1
ATOM 691 O O . HIS A 1 87 ? 11.002 5.720 -7.050 1.00 91.19 87 HIS A O 1
ATOM 697 N N . ASP A 1 88 ? 11.157 7.647 -8.201 1.00 94.38 88 ASP A N 1
ATOM 698 C CA . ASP A 1 88 ? 12.011 7.154 -9.298 1.00 94.38 88 ASP A CA 1
ATOM 699 C C . ASP A 1 88 ? 13.266 6.400 -8.841 1.00 94.38 88 ASP A C 1
ATOM 701 O O . ASP A 1 88 ? 13.779 5.535 -9.554 1.00 94.38 88 ASP A O 1
ATOM 705 N N . SER A 1 89 ? 13.760 6.686 -7.634 1.00 93.25 89 SER A N 1
ATOM 706 C CA . SER A 1 89 ? 14.890 5.958 -7.039 1.00 93.25 89 SER A CA 1
ATOM 707 C C . SER A 1 89 ? 14.611 4.467 -6.828 1.00 93.25 89 SER A C 1
ATOM 709 O O . SER A 1 89 ? 15.545 3.701 -6.620 1.00 93.25 89 SER A O 1
ATOM 711 N N . LEU A 1 90 ? 13.344 4.048 -6.859 1.00 93.75 90 LEU A N 1
ATOM 712 C CA . LEU A 1 90 ? 12.927 2.659 -6.688 1.00 93.75 90 LEU A CA 1
ATOM 713 C C . LEU A 1 90 ? 12.871 1.873 -8.002 1.00 93.75 90 LEU A C 1
ATOM 715 O O . LEU A 1 90 ? 12.549 0.689 -7.965 1.00 93.75 90 LEU A O 1
ATOM 719 N N . LYS A 1 91 ? 13.199 2.475 -9.152 1.00 94.94 91 LYS A N 1
ATOM 720 C CA . LYS A 1 91 ? 13.063 1.845 -10.481 1.00 94.94 91 LYS A CA 1
ATOM 721 C C . LYS A 1 91 ? 13.802 0.510 -10.639 1.00 94.94 91 LYS A C 1
ATOM 723 O O . LYS A 1 91 ? 13.350 -0.342 -11.395 1.00 94.94 91 LYS A O 1
ATOM 728 N N . GLU A 1 92 ? 14.906 0.319 -9.914 1.00 94.31 92 GLU A N 1
ATOM 729 C CA . GLU A 1 92 ? 15.686 -0.929 -9.939 1.00 94.31 92 GLU A CA 1
ATOM 730 C C . GLU A 1 92 ? 14.967 -2.081 -9.212 1.00 94.31 92 GLU A C 1
ATOM 732 O O . GLU A 1 92 ? 15.213 -3.248 -9.499 1.00 94.31 92 GLU A O 1
ATOM 737 N N . HIS A 1 93 ? 14.051 -1.761 -8.291 1.00 94.00 93 HIS A N 1
ATOM 738 C CA . HIS A 1 93 ? 13.255 -2.733 -7.534 1.00 94.00 93 HIS A CA 1
ATOM 739 C C . HIS A 1 93 ? 11.821 -2.858 -8.067 1.00 94.00 93 HIS A C 1
ATOM 741 O O . HIS A 1 93 ? 11.266 -3.954 -8.119 1.00 94.00 93 HIS A O 1
ATOM 747 N N . PHE A 1 94 ? 11.225 -1.739 -8.481 1.00 94.75 94 PHE A N 1
ATOM 748 C CA . PHE A 1 94 ? 9.834 -1.623 -8.908 1.00 94.75 94 PHE A CA 1
ATOM 749 C C . PHE A 1 94 ? 9.751 -0.955 -10.276 1.00 94.75 94 PHE A C 1
ATOM 751 O O . PHE A 1 94 ? 9.283 0.172 -10.415 1.00 94.75 94 PHE A O 1
ATOM 758 N N . LYS A 1 95 ? 10.253 -1.641 -11.304 1.00 95.38 95 LYS A N 1
ATOM 759 C CA . LYS A 1 95 ? 10.215 -1.137 -12.679 1.00 95.38 95 LYS A CA 1
ATOM 760 C C . LYS A 1 95 ? 8.768 -0.927 -13.135 1.00 95.38 95 LYS A C 1
ATOM 762 O O . LYS A 1 95 ? 7.977 -1.874 -13.109 1.00 95.38 95 LYS A O 1
ATOM 767 N N . GLY A 1 96 ? 8.455 0.283 -13.600 1.00 94.38 96 GLY A N 1
ATOM 768 C CA . GLY A 1 96 ? 7.130 0.612 -14.125 1.00 94.38 96 GLY A CA 1
ATOM 769 C C . GLY A 1 96 ? 6.846 0.016 -15.505 1.00 94.38 96 GLY A C 1
ATOM 770 O O . GLY A 1 96 ? 7.769 -0.271 -16.275 1.00 94.38 96 GLY A O 1
ATOM 771 N N . ARG A 1 97 ? 5.563 -0.144 -15.853 1.00 92.12 97 ARG A N 1
ATOM 772 C CA . ARG A 1 97 ? 5.130 -0.565 -17.197 1.00 92.12 97 ARG A CA 1
ATOM 773 C C . ARG A 1 97 ? 5.322 0.546 -18.228 1.00 92.12 97 ARG A C 1
ATOM 775 O O . ARG A 1 97 ? 5.801 0.296 -19.331 1.00 92.12 97 ARG A O 1
ATOM 782 N N . LEU A 1 98 ? 4.998 1.787 -17.858 1.00 90.75 98 LEU A N 1
ATOM 783 C CA . LEU A 1 98 ? 5.141 2.986 -18.696 1.00 90.75 98 LEU A CA 1
ATOM 784 C C . LEU A 1 98 ? 6.373 3.803 -18.287 1.00 90.75 98 LEU A C 1
ATOM 786 O O . LEU A 1 98 ? 6.262 4.940 -17.833 1.00 90.75 98 LEU A O 1
ATOM 790 N N . THR A 1 99 ? 7.565 3.237 -18.480 1.00 88.88 99 THR A N 1
ATOM 791 C CA . THR A 1 99 ? 8.839 3.769 -17.950 1.00 88.88 99 THR A CA 1
ATOM 792 C C . THR A 1 99 ? 9.198 5.197 -18.373 1.00 88.88 99 THR A C 1
ATOM 794 O O . THR A 1 99 ? 9.995 5.839 -17.696 1.00 88.88 99 THR A O 1
ATOM 797 N N . LYS A 1 100 ? 8.632 5.714 -19.473 1.00 90.50 100 LYS A N 1
ATOM 798 C CA . LYS A 1 100 ? 8.816 7.116 -19.897 1.00 90.50 100 LYS A CA 1
ATOM 799 C C . LYS A 1 100 ? 8.053 8.117 -19.023 1.00 90.50 100 LYS A C 1
ATOM 801 O O . LYS A 1 100 ? 8.458 9.269 -18.956 1.00 90.50 100 LYS A O 1
ATOM 806 N N . ILE A 1 101 ? 6.944 7.687 -18.422 1.00 89.44 101 ILE A N 1
ATOM 807 C CA . ILE A 1 101 ? 6.064 8.519 -17.589 1.00 89.44 101 ILE A CA 1
ATOM 808 C C . ILE A 1 101 ? 6.345 8.238 -16.113 1.00 89.44 101 ILE A C 1
ATOM 810 O O . ILE A 1 101 ? 6.482 9.163 -15.324 1.00 89.44 101 ILE A O 1
ATOM 814 N N . SER A 1 102 ? 6.460 6.956 -15.757 1.00 91.12 102 SER A N 1
ATOM 815 C CA . SER A 1 102 ? 6.752 6.492 -14.405 1.00 91.12 102 SER A CA 1
ATOM 816 C C . SER A 1 102 ? 7.840 5.411 -14.463 1.00 91.12 102 SER A C 1
ATOM 818 O O . SER A 1 102 ? 7.549 4.236 -14.708 1.00 91.12 102 SER A O 1
ATOM 820 N N . PRO A 1 103 ? 9.120 5.802 -14.312 1.00 94.06 103 PRO A N 1
ATOM 821 C CA . PRO A 1 103 ? 10.250 4.875 -14.261 1.00 94.06 103 PRO A CA 1
ATOM 822 C C . PRO A 1 103 ? 10.111 3.824 -13.154 1.00 94.06 103 PRO A C 1
ATOM 824 O O . PRO A 1 103 ? 10.487 2.665 -13.360 1.00 94.06 103 PRO A O 1
ATOM 827 N N . ALA A 1 104 ? 9.552 4.222 -12.008 1.00 96.50 104 ALA A N 1
ATOM 828 C CA . ALA A 1 104 ? 9.267 3.352 -10.878 1.00 96.50 104 ALA A CA 1
ATOM 829 C C . ALA A 1 104 ? 7.761 3.318 -10.580 1.00 96.50 104 ALA A C 1
ATOM 831 O O . ALA A 1 104 ? 7.172 4.342 -10.236 1.00 96.50 104 ALA A O 1
ATOM 832 N N . ALA A 1 105 ? 7.146 2.140 -10.671 1.00 96.12 105 ALA A N 1
ATOM 833 C CA . ALA A 1 105 ? 5.741 1.945 -10.330 1.00 96.12 105 ALA A CA 1
ATOM 834 C C . ALA A 1 105 ? 5.505 0.563 -9.719 1.00 96.12 105 ALA A C 1
ATOM 836 O O . ALA A 1 105 ? 6.164 -0.425 -10.068 1.00 96.12 105 ALA A O 1
ATOM 837 N N . ILE A 1 106 ? 4.539 0.516 -8.809 1.00 95.25 106 ILE A N 1
ATOM 838 C CA . ILE A 1 106 ? 4.037 -0.711 -8.201 1.00 95.25 106 ILE A CA 1
ATOM 839 C C . ILE A 1 106 ? 2.629 -1.000 -8.698 1.00 95.25 106 ILE A C 1
ATOM 841 O O . ILE A 1 106 ? 1.896 -0.084 -9.064 1.00 95.25 106 ILE A O 1
ATOM 845 N N . GLU A 1 107 ? 2.238 -2.262 -8.641 1.00 94.50 107 GLU A N 1
ATOM 846 C CA . GLU A 1 107 ? 0.843 -2.665 -8.760 1.00 94.50 107 GLU A CA 1
ATOM 847 C C . GLU A 1 107 ? 0.401 -3.289 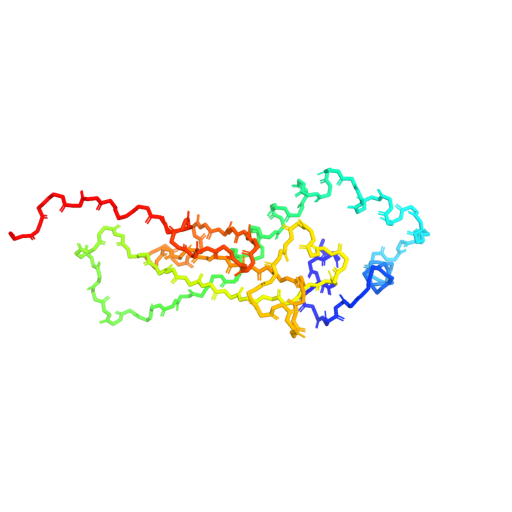-7.438 1.00 94.50 107 GLU A C 1
ATOM 849 O O . GLU A 1 107 ? 1.101 -4.134 -6.867 1.00 94.50 107 GLU A O 1
ATOM 854 N N . VAL A 1 108 ? -0.732 -2.814 -6.920 1.00 92.56 108 VAL A N 1
ATOM 855 C CA . VAL A 1 108 ? -1.396 -3.380 -5.745 1.00 92.56 108 VAL A CA 1
ATOM 856 C C . VAL A 1 108 ? -2.492 -4.303 -6.248 1.00 92.56 108 VAL A C 1
ATOM 858 O O . VAL A 1 108 ? -3.443 -3.843 -6.871 1.00 92.56 108 VAL A O 1
ATOM 861 N N . HIS A 1 109 ? -2.354 -5.591 -5.954 1.00 91.69 109 HIS A N 1
ATOM 862 C CA . HIS A 1 109 ? -3.300 -6.640 -6.320 1.00 91.69 109 HIS A CA 1
ATOM 863 C C . HIS A 1 109 ? -4.165 -6.978 -5.118 1.00 91.69 109 HIS A C 1
ATOM 865 O O . HIS A 1 109 ? -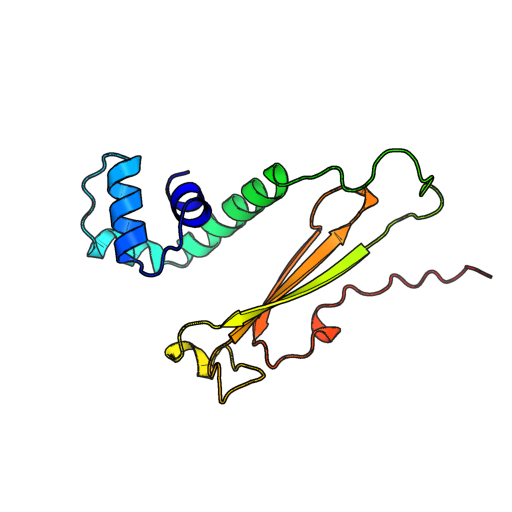3.638 -7.217 -4.026 1.00 91.69 109 HIS A O 1
ATOM 871 N N . VAL A 1 110 ? -5.475 -7.049 -5.322 1.00 88.44 110 VAL A N 1
ATOM 872 C CA . VAL A 1 110 ? -6.441 -7.399 -4.280 1.00 88.44 110 VAL A CA 1
ATOM 873 C C . VAL A 1 110 ? -7.307 -8.552 -4.763 1.00 88.44 110 VAL A C 1
ATOM 875 O O . VAL A 1 110 ? -7.843 -8.525 -5.867 1.00 88.44 110 VAL A O 1
ATOM 878 N N . SER A 1 111 ? -7.463 -9.570 -3.918 1.00 88.19 111 SER A N 1
ATOM 879 C CA . SER A 1 111 ? -8.497 -10.593 -4.072 1.00 88.19 111 SER A CA 1
ATOM 880 C C . SER A 1 111 ? -9.541 -10.425 -2.978 1.00 88.19 111 SER A C 1
ATOM 882 O O . SER A 1 111 ? -9.203 -10.436 -1.793 1.00 88.19 111 SER A O 1
ATOM 884 N N . TRP A 1 112 ? -10.807 -10.326 -3.364 1.00 85.88 112 TRP A N 1
ATOM 885 C CA . TRP A 1 112 ? -11.947 -10.134 -2.476 1.00 85.88 112 TRP A CA 1
ATOM 886 C C . TRP A 1 112 ? -12.874 -11.341 -2.544 1.00 85.88 112 TRP A C 1
ATOM 888 O O . TRP A 1 112 ? -13.338 -11.706 -3.620 1.00 85.88 112 TRP A O 1
ATOM 898 N N . ASP A 1 113 ? -13.154 -11.960 -1.397 1.00 84.56 113 ASP A N 1
ATOM 899 C CA . ASP A 1 113 ? -14.180 -13.001 -1.295 1.00 84.56 113 ASP A CA 1
ATOM 900 C C . ASP A 1 113 ? -15.531 -12.354 -0.991 1.00 84.56 113 ASP A C 1
ATOM 902 O O . ASP A 1 113 ? -15.781 -11.894 0.125 1.00 84.56 113 ASP A O 1
ATOM 906 N N . VAL A 1 114 ? -16.365 -12.237 -2.021 1.00 83.38 114 VAL A N 1
ATOM 907 C CA . VAL A 1 114 ? -17.602 -11.446 -1.978 1.00 83.38 114 VAL A CA 1
AT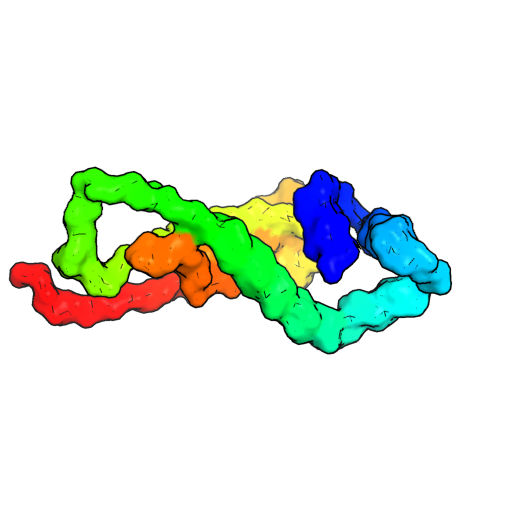OM 908 C C . VAL A 1 114 ? -18.553 -11.976 -0.911 1.00 83.38 114 VAL A C 1
ATOM 910 O O . VAL A 1 114 ? -19.177 -11.190 -0.207 1.00 83.38 114 VAL A O 1
ATOM 913 N N . LEU A 1 115 ? -18.596 -13.298 -0.723 1.00 80.88 115 LEU A N 1
ATOM 914 C CA . LEU A 1 115 ? -19.463 -13.937 0.270 1.00 80.88 115 LEU A CA 1
ATOM 915 C C . LEU A 1 115 ? -19.003 -13.679 1.711 1.00 80.88 115 LEU A C 1
ATOM 917 O O . LEU A 1 115 ? -19.793 -13.807 2.640 1.00 80.88 115 LEU A O 1
ATOM 921 N N . LYS A 1 116 ? -17.727 -13.324 1.910 1.00 79.75 116 LYS A N 1
ATOM 922 C CA . LYS A 1 116 ? -17.181 -12.958 3.224 1.00 79.75 116 LYS A CA 1
ATOM 923 C C . LYS A 1 116 ? -17.253 -11.462 3.508 1.00 79.75 116 LYS A C 1
ATOM 925 O O . LYS A 1 116 ? -17.126 -11.075 4.663 1.00 79.75 116 LYS A O 1
ATOM 930 N N . GLY A 1 117 ? -17.397 -10.630 2.476 1.00 77.44 117 GLY A N 1
ATOM 931 C CA . GLY A 1 117 ? -17.460 -9.176 2.621 1.00 77.44 117 GLY A CA 1
ATOM 932 C C . GLY A 1 117 ? -16.117 -8.488 2.899 1.00 77.44 117 GLY A C 1
ATOM 933 O O . GLY A 1 117 ? -16.116 -7.305 3.215 1.00 77.44 117 GLY A O 1
ATOM 934 N N . TYR A 1 118 ? -14.971 -9.172 2.760 1.00 78.00 118 TYR A N 1
ATOM 935 C CA . TYR A 1 118 ? -13.650 -8.550 2.945 1.00 78.00 118 TYR A CA 1
ATOM 936 C C . TYR A 1 118 ? -12.545 -9.108 2.019 1.00 78.00 118 TYR A C 1
ATOM 938 O O . TYR A 1 118 ? -12.637 -10.251 1.548 1.00 78.00 118 TYR A O 1
ATOM 946 N N . PRO A 1 119 ? -11.466 -8.331 1.771 1.00 85.06 119 PRO A N 1
ATOM 947 C CA . PRO A 1 119 ? -10.287 -8.796 1.041 1.00 85.06 119 PRO A CA 1
ATOM 948 C C . PRO A 1 119 ? -9.616 -10.009 1.698 1.00 85.06 119 PRO A C 1
ATOM 950 O O . PRO A 1 119 ? -9.269 -9.990 2.874 1.00 85.06 119 PRO A O 1
ATOM 953 N N . VAL A 1 120 ? -9.373 -11.063 0.921 1.00 85.00 120 VAL A N 1
ATOM 954 C CA . VAL A 1 120 ? -8.709 -12.298 1.379 1.00 85.00 120 VAL A CA 1
ATOM 955 C C . VAL A 1 120 ? -7.217 -12.333 1.066 1.00 85.00 120 VAL A C 1
ATOM 957 O O . VAL A 1 120 ? -6.490 -13.131 1.655 1.00 85.00 120 VAL A O 1
ATOM 960 N N . GLN A 1 121 ? -6.757 -11.493 0.139 1.00 86.69 121 GLN A N 1
ATOM 961 C CA . GLN A 1 121 ? -5.345 -11.357 -0.195 1.00 86.69 121 GLN A CA 1
ATOM 962 C C . GLN A 1 121 ? -5.067 -9.955 -0.731 1.00 86.69 121 GLN A C 1
ATOM 964 O O . GLN A 1 121 ? -5.798 -9.462 -1.588 1.00 86.69 121 GLN A O 1
ATOM 969 N N . VAL A 1 122 ? -3.973 -9.356 -0.260 1.00 86.94 122 VAL A N 1
ATOM 970 C CA . VAL A 1 122 ? -3.391 -8.136 -0.823 1.00 86.94 122 VAL A CA 1
ATOM 971 C C . VAL A 1 122 ? -1.913 -8.397 -1.085 1.00 86.94 122 VAL A C 1
ATOM 973 O O . VAL A 1 122 ? -1.201 -8.898 -0.212 1.00 86.94 122 VAL A O 1
ATOM 976 N N . SER A 1 123 ? -1.438 -8.073 -2.281 1.00 88.75 123 SER A N 1
ATOM 977 C CA . SER A 1 123 ? -0.024 -8.191 -2.641 1.00 88.75 123 SER A CA 1
ATOM 978 C C . SER A 1 123 ? 0.445 -7.001 -3.458 1.00 88.75 123 SER A C 1
ATOM 980 O O . SER A 1 123 ? -0.338 -6.368 -4.155 1.00 88.75 123 SER A O 1
ATOM 982 N N . VAL A 1 124 ? 1.743 -6.713 -3.385 1.00 90.50 124 VAL A N 1
ATOM 983 C CA . VAL A 1 124 ? 2.376 -5.628 -4.138 1.00 90.50 124 VAL A CA 1
ATOM 984 C C . VAL A 1 124 ? 3.472 -6.209 -5.019 1.00 90.50 124 VAL A C 1
ATOM 986 O O . VAL A 1 124 ? 4.268 -7.031 -4.559 1.00 90.50 124 VAL A O 1
ATOM 989 N N . SER A 1 125 ? 3.528 -5.766 -6.269 1.00 93.50 125 SER A N 1
ATOM 990 C CA . SER A 1 125 ? 4.546 -6.154 -7.246 1.00 93.50 125 SER A CA 1
ATOM 991 C C . SER A 1 125 ? 5.115 -4.942 -7.967 1.00 93.50 125 SER A C 1
ATOM 993 O O . SER A 1 125 ? 4.598 -3.834 -7.845 1.00 93.50 125 SER A O 1
ATOM 995 N N . ALA A 1 126 ? 6.171 -5.145 -8.757 1.00 94.88 126 ALA A N 1
ATOM 996 C CA . ALA A 1 126 ? 6.518 -4.155 -9.773 1.00 94.88 126 ALA A CA 1
ATOM 997 C C . ALA A 1 126 ? 5.402 -4.115 -10.830 1.00 94.88 126 ALA A C 1
ATOM 999 O O . ALA A 1 126 ? 4.927 -5.171 -11.245 1.00 94.88 126 ALA A O 1
ATOM 1000 N N . ASP A 1 127 ? 5.029 -2.921 -11.284 1.00 93.69 127 ASP A N 1
ATOM 1001 C CA . ASP A 1 127 ? 3.958 -2.696 -12.275 1.00 93.69 127 ASP A CA 1
ATOM 1002 C C . ASP A 1 127 ? 4.283 -3.284 -13.663 1.00 93.69 127 ASP A C 1
ATOM 1004 O O . ASP A 1 127 ? 3.413 -3.521 -14.493 1.00 93.69 127 ASP A O 1
ATOM 1008 N N . SER A 1 128 ? 5.560 -3.563 -13.937 1.00 91.38 128 SER A N 1
ATOM 1009 C CA . SER A 1 128 ? 5.975 -4.288 -15.144 1.00 91.38 128 SER A CA 1
ATOM 1010 C C . SER A 1 128 ? 5.730 -5.803 -15.092 1.00 91.38 128 SER A C 1
ATOM 1012 O O . SER A 1 128 ? 5.907 -6.472 -16.113 1.00 91.38 128 SER A O 1
ATOM 1014 N N . GLN A 1 129 ? 5.365 -6.364 -13.934 1.00 90.44 129 GLN A N 1
ATOM 1015 C CA . GLN A 1 129 ? 5.049 -7.789 -13.805 1.00 90.44 129 GLN A CA 1
ATOM 1016 C C . GLN A 1 129 ? 3.622 -8.075 -14.278 1.00 90.44 129 GLN A C 1
ATOM 1018 O O . GLN A 1 129 ? 2.738 -7.236 -14.174 1.00 90.44 129 GLN A O 1
ATOM 1023 N N . ASN A 1 130 ? 3.392 -9.274 -14.813 1.00 80.50 130 ASN A N 1
ATOM 1024 C CA . ASN A 1 130 ? 2.061 -9.659 -15.272 1.00 80.50 130 ASN A CA 1
ATOM 1025 C C . ASN A 1 130 ? 1.157 -10.006 -14.076 1.00 80.50 130 ASN A C 1
ATOM 1027 O O . ASN A 1 130 ? 1.520 -10.848 -13.251 1.00 80.50 130 ASN A O 1
ATOM 1031 N N . MET A 1 131 ? -0.044 -9.423 -14.040 1.00 73.38 131 MET A N 1
ATOM 1032 C CA . MET A 1 131 ? -1.091 -9.706 -13.055 1.00 73.38 131 MET A CA 1
ATOM 1033 C C . MET A 1 131 ? -1.397 -11.207 -12.913 1.00 73.38 131 MET A C 1
ATOM 1035 O O . MET A 1 131 ? -1.735 -11.662 -11.823 1.00 73.38 131 MET A O 1
ATOM 1039 N N . THR A 1 132 ? -1.208 -12.018 -13.963 1.00 73.06 132 THR A N 1
ATOM 1040 C CA . THR A 1 132 ? -1.473 -13.468 -13.916 1.00 73.06 132 THR A CA 1
ATOM 1041 C C . THR A 1 132 ? -0.692 -14.219 -12.837 1.00 73.06 132 THR A C 1
ATOM 1043 O O . THR A 1 132 ? -1.153 -15.260 -12.381 1.00 73.06 132 THR A O 1
ATOM 1046 N N . PHE A 1 133 ? 0.467 -13.713 -12.402 1.00 77.25 133 PHE A N 1
ATOM 1047 C CA . PHE A 1 133 ? 1.233 -14.316 -11.300 1.00 77.25 133 PHE A CA 1
ATOM 1048 C C . PHE A 1 133 ? 0.559 -14.166 -9.929 1.00 77.25 133 PHE A C 1
ATOM 1050 O O . PHE A 1 133 ? 0.911 -14.886 -8.997 1.00 77.25 133 PHE A O 1
ATOM 1057 N N . TYR A 1 134 ? -0.398 -13.246 -9.810 1.00 76.88 134 TYR A N 1
ATOM 1058 C CA . TYR A 1 134 ? -1.085 -12.903 -8.565 1.00 76.88 134 TYR A CA 1
ATOM 1059 C C . TYR A 1 134 ? -2.531 -13.405 -8.525 1.00 76.88 134 TYR A C 1
ATOM 1061 O O . TYR A 1 134 ? -3.211 -13.243 -7.511 1.00 76.88 134 TYR A O 1
ATOM 1069 N N . LEU A 1 135 ? -2.994 -14.063 -9.592 1.00 77.00 135 LEU A N 1
ATOM 1070 C CA . LEU A 1 135 ? -4.296 -14.714 -9.606 1.00 77.00 135 LEU A CA 1
ATOM 1071 C C . LEU A 1 135 ? -4.263 -15.928 -8.674 1.00 77.00 135 LEU A C 1
ATOM 1073 O O . LEU A 1 135 ? -3.486 -16.866 -8.860 1.00 77.00 135 LEU A O 1
ATOM 1077 N N . MET A 1 136 ? -5.137 -15.925 -7.670 1.00 70.62 136 MET A N 1
ATOM 1078 C CA . MET A 1 136 ? -5.462 -17.147 -6.939 1.00 70.62 136 MET A CA 1
ATOM 1079 C C . MET A 1 136 ? -5.879 -18.257 -7.918 1.00 70.62 136 MET A C 1
ATOM 1081 O O . MET A 1 136 ? -6.640 -17.990 -8.852 1.00 70.62 136 MET A O 1
ATOM 1085 N N . PRO A 1 137 ? -5.429 -19.506 -7.700 1.00 70.38 137 PRO A N 1
ATOM 1086 C CA . PRO A 1 137 ? -5.853 -20.623 -8.522 1.00 70.38 137 PRO A CA 1
ATOM 1087 C C . PRO A 1 137 ? -7.376 -20.703 -8.533 1.00 70.38 137 PRO A C 1
ATOM 1089 O O . PRO A 1 137 ? -8.009 -20.685 -7.472 1.00 70.38 137 PRO A O 1
ATOM 1092 N N . ALA A 1 138 ? -7.961 -20.865 -9.719 1.00 64.69 138 ALA A N 1
ATOM 1093 C CA . ALA A 1 138 ? -9.294 -21.429 -9.787 1.00 64.69 138 ALA A CA 1
ATOM 1094 C C . ALA A 1 138 ? -9.199 -22.796 -9.105 1.00 64.69 138 ALA A C 1
ATOM 1096 O O . ALA A 1 138 ? -8.476 -23.678 -9.574 1.00 64.69 138 ALA A O 1
ATOM 1097 N N . HIS A 1 139 ? -9.862 -22.973 -7.962 1.00 60.34 139 HIS A N 1
ATOM 1098 C CA . HIS A 1 139 ? -10.065 -24.321 -7.463 1.00 60.34 139 HIS A CA 1
ATOM 1099 C C . HIS A 1 139 ? -10.834 -25.039 -8.564 1.00 60.34 139 HIS A C 1
ATOM 1101 O O . HIS A 1 139 ? -11.966 -24.664 -8.864 1.00 60.34 139 HIS A O 1
ATOM 1107 N N . SER A 1 140 ? -10.183 -25.999 -9.220 1.00 42.06 140 SER A N 1
ATOM 1108 C CA . SER A 1 140 ? -10.812 -26.838 -10.223 1.00 42.06 140 SER A CA 1
ATOM 1109 C C . SER A 1 140 ? -12.015 -27.497 -9.567 1.00 42.06 140 SER A C 1
ATOM 1111 O O . SER A 1 140 ? -11.867 -28.454 -8.809 1.00 42.06 140 SER A O 1
ATOM 1113 N N . GLN A 1 141 ? -13.207 -26.971 -9.835 1.00 38.97 141 GLN A N 1
ATOM 1114 C CA . GLN A 1 141 ? -14.413 -27.764 -9.722 1.00 38.97 141 GLN A CA 1
ATOM 1115 C C . GLN A 1 141 ? -14.395 -28.684 -10.936 1.00 38.97 141 GLN A C 1
ATOM 1117 O O . GLN A 1 141 ? -14.946 -28.389 -11.991 1.00 38.97 141 GLN A O 1
ATOM 1122 N N . THR A 1 142 ? -13.689 -29.805 -10.800 1.00 36.50 142 THR A N 1
ATOM 1123 C CA . THR A 1 142 ? -14.158 -31.029 -11.433 1.00 36.50 142 THR A CA 1
ATOM 1124 C C . THR A 1 142 ? -15.618 -31.167 -11.010 1.00 36.50 142 THR A C 1
ATOM 1126 O O . THR A 1 142 ? -15.893 -31.246 -9.815 1.00 36.50 142 THR A O 1
ATOM 1129 N N . HIS A 1 143 ? -16.516 -31.145 -11.996 1.00 38.53 143 HIS A N 1
ATOM 1130 C CA . HIS A 1 143 ? -17.980 -31.185 -11.896 1.00 38.53 143 HIS A CA 1
ATOM 1131 C C . HIS A 1 143 ? -18.687 -29.825 -11.813 1.00 38.53 143 HIS A C 1
ATOM 1133 O O . HIS A 1 143 ? -19.071 -29.374 -10.741 1.00 38.53 143 HIS A O 1
ATOM 1139 N N . CYS A 1 144 ? -18.961 -29.249 -12.986 1.00 32.59 144 CYS A N 1
ATOM 1140 C CA . CYS A 1 144 ? -20.284 -28.703 -13.293 1.00 32.59 144 CYS A CA 1
ATOM 1141 C C . CYS A 1 144 ? -20.543 -28.820 -14.807 1.00 32.59 144 CYS A C 1
ATOM 1143 O O . CYS A 1 144 ? -19.873 -28.158 -15.598 1.00 32.59 144 CYS A O 1
ATOM 1145 N N . PHE A 1 145 ? -21.524 -29.680 -15.115 1.00 35.62 145 PHE A N 1
ATOM 1146 C CA . PHE A 1 145 ? -22.018 -30.226 -16.394 1.00 35.62 145 PHE A CA 1
ATOM 1147 C C . PHE A 1 145 ? -21.103 -31.207 -17.137 1.00 35.62 145 PHE A C 1
ATOM 1149 O O . PHE A 1 145 ? -20.138 -30.785 -17.806 1.00 35.62 145 PHE A O 1
#

Radius of gyration: 19.44 Å; chains: 1; bounding box: 48×48×42 Å

Sequence (145 aa):
MSLITALGDKSVDTVTYLHRYFVKLTETDVQYKPFHNQLSKPEFVKLMKPLVDVALSELQQEVLGSEVDLSDFKRIVLQDGSSFAVHDSLKEHFKGRLTKISPAAIEVHVSWDVLKGYPVQVSVSADSQNMTFYLMPAHSQTHCF

pLDDT: mean 82.8, std 13.64, range [32.59, 96.5]